Protein AF-A0A353NZ96-F1 (afdb_monomer_lite)

Foldseek 3Di:
DDPVVVVVVVVVVVVVVVVVVVVVVVVVVVVVVVVVVVVVVCVVPVPPDPPDDVPDDDPVNVVVPVPVPD

Secondary structure (DSSP, 8-state):
--HHHHHHHHHHHHHHHHHHHHHHHHHHHHHHHHHHHHHHHHHSSTTS-TT--TTS--HHHHHTT--TT-

Structure (mmCIF, N/CA/C/O backbone):
data_AF-A0A353NZ96-F1
#
_entry.id   AF-A0A353NZ96-F1
#
loop_
_atom_site.group_PDB
_atom_site.id
_atom_site.type_symbol
_atom_site.label_atom_id
_atom_site.label_alt_id
_atom_site.label_comp_id
_atom_site.label_asym_id
_atom_site.label_entity_id
_atom_site.label_seq_id
_atom_site.pdbx_PDB_ins_code
_atom_site.Cartn_x
_atom_site.Cartn_y
_atom_site.Cartn_z
_atom_site.occupancy
_atom_site.B_iso_or_equiv
_atom_site.auth_seq_id
_atom_site.auth_comp_id
_atom_site.auth_asym_id
_atom_site.auth_atom_id
_atom_site.pdbx_PDB_model_num
ATOM 1 N N . MET A 1 1 ? -18.751 -7.787 32.984 1.00 54.03 1 MET A N 1
ATOM 2 C CA . MET A 1 1 ? -18.588 -7.049 31.714 1.00 54.03 1 MET A CA 1
ATOM 3 C C . MET A 1 1 ? -19.910 -6.396 31.383 1.00 54.03 1 MET A C 1
ATOM 5 O O . MET A 1 1 ? -20.890 -7.113 31.200 1.00 54.03 1 MET A O 1
ATOM 9 N N . THR A 1 2 ? -19.954 -5.069 31.407 1.00 67.56 2 THR A N 1
ATOM 10 C CA . THR A 1 2 ? -21.148 -4.290 31.061 1.00 67.56 2 THR A CA 1
ATOM 11 C C . THR A 1 2 ? -21.354 -4.297 29.542 1.00 67.56 2 THR A C 1
ATOM 13 O O . THR A 1 2 ? -20.454 -4.635 28.771 1.00 67.56 2 THR A O 1
ATOM 16 N N . GLN A 1 3 ? -22.571 -3.998 29.096 1.00 72.31 3 GLN A N 1
ATOM 17 C CA . GLN A 1 3 ? -22.944 -4.023 27.677 1.00 72.31 3 GLN A CA 1
ATOM 18 C C . GLN A 1 3 ? -22.185 -2.959 26.857 1.00 72.31 3 GLN A C 1
ATOM 20 O O . GLN A 1 3 ? -21.874 -3.175 25.683 1.00 72.31 3 GLN A O 1
ATOM 25 N N . ASP A 1 4 ? -21.788 -1.867 27.509 1.00 72.12 4 ASP A N 1
ATOM 26 C CA . ASP A 1 4 ? -20.995 -0.785 26.921 1.00 72.12 4 ASP A CA 1
ATOM 27 C C . ASP A 1 4 ? -19.560 -1.221 26.589 1.00 72.12 4 ASP A C 1
ATOM 29 O O . ASP A 1 4 ? -19.068 -0.919 25.501 1.00 72.12 4 ASP A O 1
ATOM 33 N N . ASP A 1 5 ? -18.924 -2.024 27.453 1.00 73.50 5 ASP A N 1
ATOM 34 C CA . ASP A 1 5 ? -17.584 -2.574 27.199 1.00 73.50 5 ASP A CA 1
ATOM 35 C C . ASP A 1 5 ? -17.571 -3.472 25.959 1.00 73.50 5 ASP A C 1
ATOM 37 O O . ASP A 1 5 ? -16.664 -3.393 25.132 1.00 73.50 5 ASP A O 1
ATOM 41 N N . LYS A 1 6 ? -18.601 -4.311 25.786 1.00 75.50 6 LYS A N 1
ATOM 42 C CA . LYS A 1 6 ? -18.719 -5.184 24.607 1.00 75.50 6 LYS A CA 1
ATOM 43 C C . LYS A 1 6 ? -18.880 -4.374 23.320 1.00 75.50 6 LYS A C 1
ATOM 45 O O . LYS A 1 6 ? -18.256 -4.689 22.312 1.00 75.50 6 LYS A O 1
ATOM 50 N N . THR A 1 7 ? -19.671 -3.306 23.374 1.00 83.19 7 THR A N 1
ATOM 51 C CA . THR A 1 7 ? -19.923 -2.425 22.22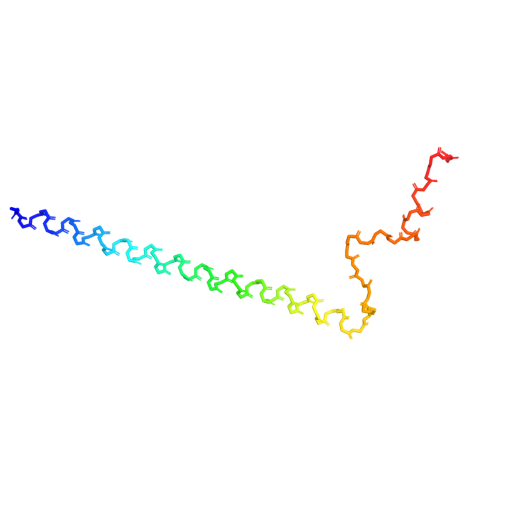6 1.00 83.19 7 THR A CA 1
ATOM 52 C C . THR A 1 7 ? -18.669 -1.637 21.834 1.00 83.19 7 THR A C 1
ATOM 54 O O . THR A 1 7 ? -18.391 -1.447 20.652 1.00 83.19 7 THR A O 1
ATOM 57 N N . TYR A 1 8 ? -17.878 -1.202 22.817 1.00 84.50 8 TYR A N 1
ATOM 58 C CA . TYR A 1 8 ? -16.613 -0.510 22.581 1.00 84.50 8 TYR A CA 1
ATOM 59 C C . TYR A 1 8 ? -15.553 -1.418 21.943 1.00 84.50 8 TYR A C 1
ATOM 61 O O . TYR A 1 8 ? -14.856 -0.994 21.021 1.00 84.50 8 TYR A O 1
ATOM 69 N N . GLN A 1 9 ? -15.454 -2.674 22.389 1.00 85.00 9 GLN A N 1
ATOM 70 C CA . GLN A 1 9 ? -14.518 -3.637 21.800 1.00 85.00 9 GLN A CA 1
ATOM 71 C C . GLN A 1 9 ? -14.909 -4.033 20.373 1.00 85.00 9 GLN A C 1
ATOM 73 O O . GLN A 1 9 ? -14.031 -4.144 19.521 1.00 85.00 9 GLN A O 1
ATOM 78 N N . GLN A 1 10 ? -16.208 -4.164 20.085 1.00 87.50 10 GLN A N 1
ATOM 79 C CA . GLN A 1 10 ? -16.681 -4.442 18.727 1.00 87.50 10 GLN A CA 1
ATOM 80 C C . GLN A 1 10 ? -16.278 -3.323 17.760 1.00 87.50 10 GLN A C 1
ATOM 82 O O . GLN A 1 10 ? -15.616 -3.588 16.767 1.00 87.50 10 GLN A O 1
ATOM 87 N N . LYS A 1 11 ? -16.535 -2.056 18.115 1.00 89.75 11 LYS A N 1
ATOM 88 C CA . LYS A 1 11 ? -16.139 -0.899 17.290 1.00 89.75 11 LYS A CA 1
ATOM 89 C C . LYS A 1 11 ? -14.636 -0.842 17.007 1.00 89.75 11 LYS A C 1
ATOM 91 O O . LYS A 1 11 ? -14.228 -0.423 15.930 1.00 89.75 11 LYS A O 1
ATOM 96 N N . LYS A 1 12 ? -13.802 -1.237 17.976 1.00 92.19 12 LYS A N 1
ATOM 97 C CA . LYS A 1 12 ? -12.349 -1.338 17.777 1.00 92.19 12 LYS A CA 1
ATOM 98 C C . LYS A 1 12 ? -11.978 -2.446 16.800 1.00 92.19 12 LYS A C 1
ATOM 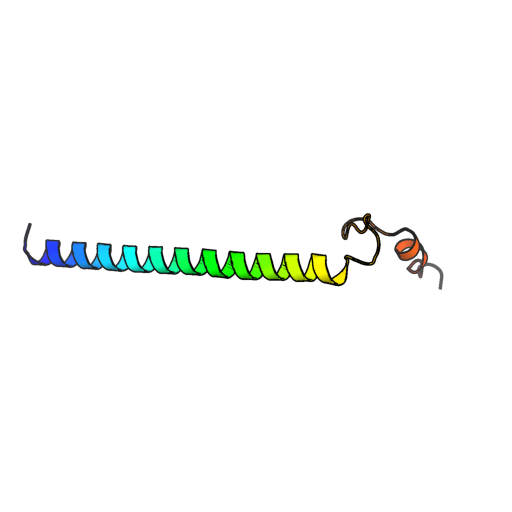100 O O . LYS A 1 12 ? -11.078 -2.241 15.994 1.00 92.19 12 LYS A O 1
ATOM 105 N N . SER A 1 13 ? -12.644 -3.594 16.898 1.00 91.19 13 SER A N 1
ATOM 106 C CA . SER A 1 13 ? -12.456 -4.707 15.966 1.00 91.19 13 SER A CA 1
ATOM 107 C C . SER A 1 13 ? -12.846 -4.303 14.548 1.00 91.19 13 SER A C 1
ATOM 109 O O . SER A 1 13 ? -12.055 -4.500 13.632 1.00 91.19 13 SER A O 1
ATOM 111 N N . ASP A 1 14 ? -14.009 -3.670 14.389 1.00 92.88 14 ASP A N 1
ATOM 112 C CA . ASP A 1 14 ? -14.526 -3.235 13.089 1.00 92.88 14 ASP A CA 1
ATOM 113 C C . ASP A 1 14 ? -13.584 -2.196 12.443 1.00 92.88 14 ASP A C 1
ATOM 115 O O . ASP A 1 14 ? -13.251 -2.287 11.264 1.00 92.88 14 ASP A O 1
ATOM 119 N N . LEU A 1 15 ? -13.067 -1.246 13.235 1.00 95.50 15 LEU A N 1
ATOM 120 C CA . LEU A 1 15 ? -12.076 -0.271 12.764 1.00 95.50 15 LEU A CA 1
ATOM 121 C C . LEU A 1 15 ? -10.757 -0.938 12.343 1.00 95.50 15 LEU A C 1
ATOM 123 O O . LEU A 1 15 ? -10.142 -0.542 11.354 1.00 95.50 15 LEU A O 1
ATOM 127 N N . LEU A 1 16 ? -10.289 -1.929 13.105 1.00 95.81 16 LEU A N 1
ATOM 128 C CA . LEU A 1 16 ? -9.068 -2.660 12.771 1.00 95.81 16 LEU A CA 1
ATOM 129 C C . LEU A 1 16 ? -9.231 -3.419 11.446 1.00 95.81 16 LEU A C 1
ATOM 131 O O . LEU A 1 16 ? -8.312 -3.427 10.628 1.00 95.81 16 LEU A O 1
ATOM 135 N N . GLU A 1 17 ? -10.398 -4.021 11.226 1.00 96.12 17 GLU A N 1
ATOM 136 C CA . GLU A 1 17 ? -10.742 -4.712 9.984 1.00 96.12 17 GLU A CA 1
ATOM 137 C C . GLU A 1 17 ? -10.717 -3.753 8.785 1.00 96.12 17 GLU A C 1
ATOM 139 O O . GLU A 1 17 ? -10.043 -4.038 7.793 1.00 96.12 17 GLU A O 1
ATOM 144 N N . GLU A 1 18 ? -11.315 -2.565 8.920 1.00 96.31 18 GLU A N 1
ATOM 145 C CA . GLU A 1 18 ? -11.269 -1.516 7.894 1.00 96.31 18 GLU A CA 1
ATOM 146 C C . GLU A 1 18 ? -9.824 -1.090 7.568 1.00 96.31 18 GLU A C 1
ATOM 148 O O . GLU A 1 18 ? -9.435 -0.987 6.401 1.00 96.31 18 GLU A O 1
ATOM 153 N N . ILE A 1 19 ? -8.984 -0.894 8.591 1.00 97.00 19 ILE A N 1
ATOM 154 C CA . ILE A 1 19 ? -7.564 -0.555 8.407 1.00 97.00 19 ILE A CA 1
ATOM 155 C C . ILE A 1 19 ? -6.828 -1.675 7.660 1.00 97.00 19 ILE A C 1
ATOM 157 O O . ILE A 1 19 ? -6.017 -1.404 6.765 1.00 97.00 19 ILE A O 1
ATOM 161 N N . CYS A 1 20 ? -7.089 -2.936 8.004 1.00 97.62 20 CYS A N 1
ATOM 162 C CA . CYS A 1 20 ? -6.486 -4.083 7.334 1.00 97.62 20 CYS A CA 1
ATOM 163 C C . CYS A 1 20 ? -6.909 -4.177 5.863 1.00 97.62 20 CYS A C 1
ATOM 165 O O . CYS A 1 20 ? -6.062 -4.439 5.002 1.00 97.62 20 CYS A O 1
ATOM 167 N N . ASP A 1 21 ? -8.179 -3.924 5.561 1.00 97.38 21 ASP A N 1
ATOM 168 C CA . ASP A 1 21 ? -8.695 -3.928 4.194 1.00 97.38 21 ASP A CA 1
ATOM 169 C C . ASP A 1 21 ? -8.117 -2.788 3.357 1.00 97.38 21 ASP A C 1
ATOM 171 O O . ASP A 1 21 ? -7.636 -3.029 2.244 1.00 97.38 21 ASP A O 1
ATOM 175 N N . ASN A 1 22 ? -8.031 -1.585 3.924 1.00 97.44 22 ASN A N 1
ATOM 176 C CA . ASN A 1 22 ? -7.376 -0.444 3.287 1.00 97.44 22 ASN A CA 1
ATOM 177 C C . ASN A 1 22 ? -5.894 -0.729 3.016 1.00 97.44 22 ASN A C 1
ATOM 179 O O . ASN A 1 22 ? -5.401 -0.515 1.908 1.00 97.44 22 ASN A O 1
ATOM 183 N N . THR A 1 23 ? -5.185 -1.307 3.987 1.00 97.81 23 THR A N 1
ATOM 184 C CA . THR A 1 23 ? -3.775 -1.693 3.818 1.00 97.81 23 THR A CA 1
ATOM 185 C C . THR A 1 23 ? -3.612 -2.734 2.705 1.00 97.81 23 THR A C 1
ATOM 187 O O . THR A 1 23 ? -2.675 -2.665 1.905 1.00 97.81 23 THR A O 1
ATOM 190 N N . ARG A 1 24 ? -4.538 -3.696 2.604 1.00 97.62 24 ARG A N 1
ATOM 191 C CA . ARG A 1 24 ? -4.544 -4.703 1.535 1.00 97.62 24 ARG A CA 1
ATOM 192 C C . ARG A 1 24 ? -4.826 -4.076 0.169 1.00 97.62 24 ARG A C 1
ATOM 194 O O . ARG A 1 24 ? -4.196 -4.476 -0.811 1.00 97.62 24 ARG A O 1
ATOM 201 N N . ALA A 1 25 ? -5.733 -3.106 0.094 1.00 97.69 25 ALA A N 1
ATOM 202 C CA . ALA A 1 25 ? -6.016 -2.365 -1.131 1.00 97.69 25 ALA A CA 1
ATOM 203 C C . ALA A 1 25 ? -4.788 -1.575 -1.604 1.00 97.69 25 ALA A C 1
ATOM 205 O O . ALA A 1 25 ? -4.420 -1.687 -2.772 1.00 97.69 25 ALA A O 1
ATOM 206 N N . ILE A 1 26 ? -4.100 -0.877 -0.692 1.00 97.06 26 ILE A N 1
ATOM 207 C CA . ILE A 1 26 ? -2.863 -0.143 -0.997 1.00 97.06 26 ILE A CA 1
ATOM 208 C C . ILE A 1 26 ? -1.820 -1.084 -1.603 1.00 97.06 26 ILE A C 1
ATOM 210 O O . ILE A 1 26 ? -1.327 -0.804 -2.689 1.00 97.06 26 ILE A O 1
ATOM 214 N N . ARG A 1 27 ? -1.558 -2.247 -0.987 1.00 97.38 27 ARG A N 1
ATOM 215 C CA . ARG A 1 27 ? -0.601 -3.227 -1.542 1.00 97.38 27 ARG A CA 1
ATOM 216 C C . ARG A 1 27 ? -0.957 -3.664 -2.963 1.00 97.38 27 ARG A C 1
ATOM 218 O O . ARG A 1 27 ? -0.073 -3.782 -3.802 1.00 97.38 27 ARG A O 1
ATOM 225 N N . ARG A 1 28 ? -2.244 -3.888 -3.253 1.00 97.12 28 ARG A N 1
ATOM 226 C CA . ARG A 1 28 ? -2.693 -4.251 -4.609 1.00 97.12 28 ARG A CA 1
ATOM 227 C C . ARG A 1 28 ? -2.440 -3.129 -5.610 1.00 97.12 28 ARG A C 1
ATOM 229 O O . ARG A 1 28 ? -2.028 -3.412 -6.727 1.00 97.12 28 ARG A O 1
ATOM 236 N N . VAL A 1 29 ? -2.702 -1.880 -5.229 1.00 97.31 29 VAL A N 1
ATOM 237 C CA . VAL A 1 29 ? -2.469 -0.719 -6.098 1.00 97.31 29 VAL A CA 1
ATOM 238 C C . VAL A 1 29 ? -0.976 -0.509 -6.324 1.00 97.31 29 VAL A C 1
ATOM 240 O O . VAL A 1 29 ? -0.568 -0.356 -7.467 1.00 97.31 29 VAL A O 1
ATOM 243 N N . THR A 1 30 ? -0.158 -0.575 -5.273 1.00 96.31 30 THR A N 1
ATOM 244 C CA . THR A 1 30 ? 1.302 -0.483 -5.387 1.00 96.31 30 THR A CA 1
ATOM 245 C C . THR A 1 30 ? 1.852 -1.549 -6.324 1.00 96.31 30 THR A C 1
ATOM 247 O O . THR A 1 30 ? 2.609 -1.208 -7.222 1.00 96.31 30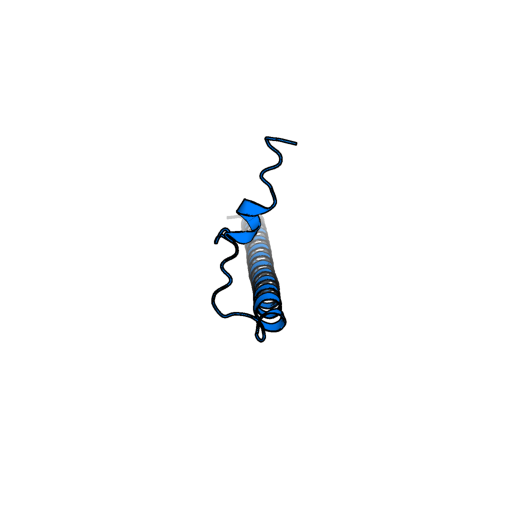 THR A O 1
ATOM 250 N N . ASN A 1 31 ? 1.423 -2.806 -6.179 1.00 93.31 31 ASN A N 1
ATOM 251 C CA . ASN A 1 31 ? 1.864 -3.868 -7.080 1.00 93.31 31 ASN A CA 1
ATOM 252 C C . ASN A 1 31 ? 1.468 -3.577 -8.530 1.00 93.31 31 ASN A C 1
ATOM 254 O O . ASN A 1 31 ? 2.326 -3.658 -9.387 1.00 93.31 31 ASN A O 1
ATOM 258 N N . ARG A 1 32 ? 0.239 -3.119 -8.803 1.00 93.81 32 ARG A N 1
ATOM 259 C CA . ARG A 1 32 ? -0.164 -2.728 -10.168 1.00 93.81 32 ARG A CA 1
ATOM 260 C C . ARG A 1 32 ? 0.667 -1.578 -10.738 1.00 93.81 32 ARG A C 1
ATOM 262 O O . ARG A 1 32 ? 0.945 -1.566 -11.927 1.00 93.81 32 ARG A O 1
ATOM 269 N N . ILE A 1 33 ? 1.038 -0.598 -9.912 1.00 93.62 33 ILE A N 1
ATOM 270 C CA . ILE A 1 33 ? 1.911 0.504 -10.343 1.00 93.62 33 ILE A CA 1
ATOM 271 C C . ILE A 1 33 ? 3.296 -0.039 -10.702 1.00 93.62 33 ILE A C 1
ATOM 273 O O . ILE A 1 33 ? 3.832 0.325 -11.741 1.00 93.62 33 ILE A O 1
ATOM 277 N N . LEU A 1 34 ? 3.859 -0.914 -9.864 1.00 91.00 34 LEU A N 1
ATOM 278 C CA . LEU A 1 34 ? 5.151 -1.548 -10.131 1.00 91.00 34 LEU A CA 1
ATOM 279 C C . LEU A 1 34 ? 5.096 -2.449 -11.368 1.00 91.00 34 LEU A C 1
ATOM 281 O O . LEU A 1 34 ? 6.008 -2.396 -12.183 1.00 91.00 34 LEU A O 1
ATOM 285 N N . ASP A 1 35 ? 4.013 -3.206 -11.540 1.00 88.06 35 ASP A N 1
ATOM 286 C CA . ASP A 1 35 ? 3.771 -4.029 -12.725 1.00 88.06 35 ASP A CA 1
ATOM 287 C C . ASP A 1 35 ? 3.762 -3.149 -13.981 1.00 88.06 35 ASP A C 1
ATOM 289 O O . ASP A 1 35 ? 4.502 -3.427 -14.917 1.00 88.06 35 ASP A O 1
ATOM 293 N N . HIS A 1 36 ? 3.031 -2.029 -13.971 1.00 85.88 36 HIS A N 1
ATOM 294 C CA . HIS A 1 36 ? 3.038 -1.091 -15.095 1.00 85.88 36 HIS A CA 1
ATOM 295 C C . HIS A 1 36 ? 4.416 -0.474 -15.349 1.00 85.88 36 HIS A C 1
ATOM 297 O O . HIS A 1 36 ? 4.806 -0.336 -16.500 1.00 85.88 36 HIS A O 1
ATOM 303 N N . LEU A 1 37 ? 5.182 -0.118 -14.314 1.00 79.94 37 LEU A N 1
ATOM 304 C CA . LEU A 1 37 ? 6.542 0.405 -14.496 1.00 79.94 37 LEU A CA 1
ATOM 305 C C . LEU A 1 37 ? 7.483 -0.636 -15.117 1.00 79.94 37 LEU A C 1
ATOM 307 O O . LEU A 1 37 ? 8.282 -0.288 -15.984 1.00 79.94 37 LEU A O 1
ATOM 311 N N . HIS A 1 38 ? 7.375 -1.902 -14.712 1.00 77.38 38 HIS A N 1
ATOM 312 C CA . HIS A 1 38 ? 8.130 -2.991 -15.332 1.00 77.38 38 HIS A CA 1
ATOM 313 C C . HIS A 1 38 ? 7.669 -3.266 -16.767 1.00 77.38 38 HIS A C 1
ATOM 315 O O . HIS A 1 38 ? 8.506 -3.526 -17.627 1.00 77.38 38 HIS A O 1
ATOM 321 N N . GLU A 1 39 ? 6.366 -3.179 -17.049 1.00 70.94 39 GLU A N 1
ATOM 322 C CA . GLU A 1 39 ? 5.830 -3.251 -18.412 1.00 70.94 39 GLU A CA 1
ATOM 323 C C . GLU A 1 39 ? 6.415 -2.134 -19.285 1.00 70.94 39 GLU A C 1
ATOM 325 O O . GLU A 1 39 ? 6.999 -2.454 -20.307 1.00 70.94 39 GLU A O 1
ATOM 330 N N . TYR A 1 40 ? 6.391 -0.862 -18.865 1.00 59.75 40 TYR A N 1
ATOM 331 C CA . TYR A 1 40 ? 7.017 0.235 -19.626 1.00 59.75 40 TYR A CA 1
ATOM 332 C C . TYR A 1 40 ? 8.521 0.024 -19.837 1.00 59.75 40 TYR A C 1
ATOM 334 O O . TYR A 1 40 ? 9.016 0.182 -20.951 1.00 59.75 40 TYR A O 1
ATOM 342 N N . GLY A 1 41 ? 9.237 -0.400 -18.791 1.00 55.81 41 GLY A N 1
ATOM 343 C CA . GLY A 1 41 ? 10.663 -0.709 -18.890 1.00 55.81 41 GLY A CA 1
ATOM 344 C C . GLY A 1 41 ? 10.975 -1.863 -19.846 1.00 55.81 41 GLY A C 1
ATOM 345 O O . GLY A 1 41 ? 12.056 -1.879 -20.423 1.00 55.81 41 GLY A O 1
ATOM 346 N N . THR A 1 42 ? 10.039 -2.796 -20.056 1.00 53.47 42 THR A N 1
ATOM 347 C CA . THR A 1 42 ? 10.199 -3.939 -20.970 1.00 53.47 42 THR A CA 1
ATOM 348 C C . THR A 1 42 ? 9.601 -3.708 -22.360 1.00 53.47 42 THR A C 1
ATOM 350 O O . THR A 1 42 ? 10.068 -4.326 -23.312 1.00 53.47 42 THR A O 1
ATOM 353 N N . THR A 1 43 ? 8.613 -2.823 -22.527 1.00 51.53 43 THR A N 1
ATOM 354 C CA . THR A 1 43 ? 8.018 -2.515 -23.839 1.00 51.53 43 THR A CA 1
ATOM 355 C C . THR A 1 43 ? 8.784 -1.455 -24.620 1.00 51.53 43 THR A C 1
ATOM 357 O O . THR A 1 43 ? 8.776 -1.529 -25.844 1.00 51.53 43 THR A O 1
ATOM 360 N N . ASP A 1 44 ? 9.491 -0.535 -23.955 1.00 47.47 44 ASP A N 1
ATOM 361 C CA . ASP A 1 44 ? 10.318 0.474 -24.641 1.00 47.47 44 ASP A CA 1
ATOM 362 C C . ASP A 1 44 ? 11.760 -0.007 -24.927 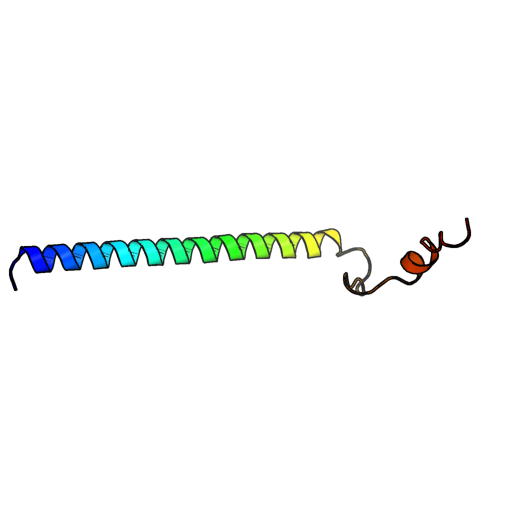1.00 47.47 44 ASP A C 1
ATOM 364 O O . ASP A 1 44 ? 12.514 0.694 -25.594 1.00 47.47 44 ASP A O 1
ATOM 368 N N . THR A 1 45 ? 12.152 -1.211 -24.478 1.00 48.06 45 THR A N 1
ATOM 369 C CA . THR A 1 45 ? 13.501 -1.791 -24.704 1.00 48.06 45 THR A CA 1
ATOM 370 C C . THR A 1 45 ? 13.500 -3.198 -25.314 1.00 48.06 45 THR A C 1
ATOM 372 O O . THR A 1 45 ? 14.560 -3.788 -25.529 1.00 48.06 45 THR A O 1
ATOM 375 N N . ALA A 1 46 ? 12.338 -3.750 -25.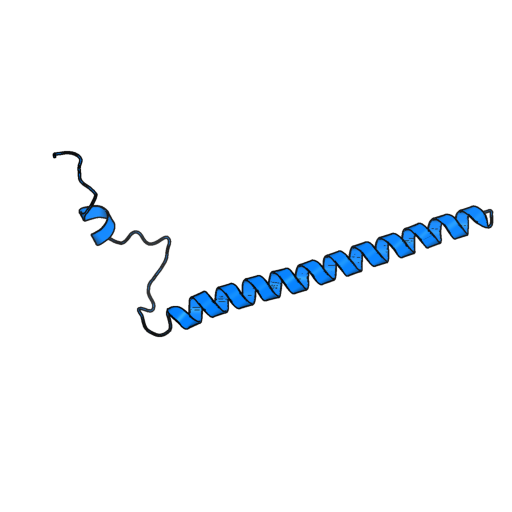685 1.00 45.34 46 ALA A N 1
ATOM 376 C CA . ALA A 1 46 ? 12.280 -5.024 -26.415 1.00 45.34 46 ALA A CA 1
ATOM 377 C C . ALA A 1 46 ? 12.842 -4.940 -27.854 1.00 45.34 46 ALA A C 1
ATOM 379 O O . ALA A 1 46 ? 12.988 -5.970 -28.512 1.00 45.34 46 ALA A O 1
ATOM 380 N N . GLU A 1 47 ? 13.217 -3.743 -28.316 1.00 50.84 47 GLU A N 1
ATOM 381 C CA . GLU A 1 47 ? 14.058 -3.526 -29.493 1.00 50.84 47 GLU A CA 1
ATOM 382 C C . GLU A 1 47 ? 15.205 -2.546 -29.192 1.00 50.84 47 GLU A C 1
ATOM 384 O O . GLU A 1 47 ? 15.352 -1.578 -29.913 1.00 50.84 47 GLU A O 1
ATOM 389 N N . GLU A 1 48 ? 16.022 -2.751 -28.149 1.00 51.47 48 GLU A N 1
ATOM 390 C CA . GLU A 1 48 ? 17.436 -2.320 -28.181 1.00 51.47 48 GLU A CA 1
ATOM 391 C C . GLU A 1 48 ? 18.242 -2.877 -26.990 1.00 51.47 48 GLU A C 1
ATOM 393 O O . GLU A 1 48 ? 18.161 -2.417 -25.860 1.00 51.47 48 GLU A O 1
ATOM 398 N N . ASN A 1 49 ? 19.078 -3.868 -27.314 1.00 48.78 49 ASN A N 1
ATOM 399 C CA . ASN A 1 49 ? 20.250 -4.350 -26.579 1.00 48.78 49 ASN A CA 1
ATOM 400 C C . ASN A 1 49 ? 20.023 -5.097 -25.232 1.00 48.78 49 ASN A C 1
ATOM 402 O O . ASN A 1 49 ? 19.815 -4.481 -24.190 1.00 48.78 49 ASN A O 1
ATOM 406 N N . PRO A 1 50 ? 20.176 -6.440 -25.189 1.00 52.78 50 PRO A N 1
ATOM 407 C CA . PRO A 1 50 ? 19.939 -7.275 -23.998 1.00 52.78 50 PRO A CA 1
ATOM 408 C C . PRO A 1 50 ? 20.988 -7.124 -22.874 1.00 52.78 50 PRO A C 1
ATOM 410 O O . PRO A 1 50 ? 21.091 -7.998 -22.017 1.00 52.78 50 PRO A O 1
ATOM 413 N N . ASN A 1 51 ? 21.778 -6.051 -22.890 1.00 54.97 51 ASN A N 1
ATOM 414 C CA . ASN A 1 51 ? 22.926 -5.828 -22.015 1.00 54.97 51 ASN A CA 1
ATOM 415 C C . ASN A 1 51 ? 22.923 -4.422 -21.384 1.00 54.97 51 ASN A C 1
ATOM 417 O O . ASN A 1 51 ? 23.973 -3.950 -20.980 1.00 54.97 51 ASN A O 1
ATOM 421 N N . TYR A 1 52 ? 21.782 -3.723 -21.354 1.00 60.66 52 TYR A N 1
ATOM 422 C CA . TYR A 1 52 ? 21.693 -2.406 -20.719 1.00 60.66 52 TYR A CA 1
ATOM 423 C C . TYR A 1 52 ? 21.451 -2.553 -19.210 1.00 60.66 52 TYR A C 1
ATOM 425 O O . TYR A 1 52 ? 20.316 -2.735 -18.764 1.00 60.66 52 TYR A O 1
ATOM 433 N N . ASP A 1 53 ? 22.531 -2.506 -18.433 1.00 67.62 53 ASP A N 1
ATOM 434 C CA . ASP A 1 53 ? 22.499 -2.360 -16.980 1.00 67.62 53 ASP A CA 1
ATOM 435 C C . ASP A 1 53 ? 22.619 -0.858 -16.623 1.00 67.62 53 ASP A C 1
ATOM 437 O O . ASP A 1 53 ? 23.599 -0.214 -16.988 1.00 67.62 53 ASP A O 1
ATOM 441 N N . PRO A 1 54 ? 21.629 -0.247 -15.945 1.00 56.94 54 PRO A N 1
ATOM 442 C CA . PRO A 1 54 ? 21.670 1.175 -15.594 1.00 56.94 54 PRO A CA 1
ATOM 443 C C . PRO A 1 54 ? 22.745 1.525 -14.549 1.00 56.94 54 PRO A C 1
ATOM 445 O O . PRO A 1 54 ? 23.063 2.706 -14.397 1.00 56.94 54 PRO A O 1
ATOM 448 N N . ASP A 1 55 ? 23.302 0.530 -13.847 1.00 60.06 55 ASP A N 1
ATOM 449 C CA . ASP A 1 55 ? 24.478 0.688 -12.982 1.00 60.06 55 ASP A CA 1
ATOM 450 C C . ASP A 1 55 ? 25.801 0.399 -13.737 1.00 60.06 55 ASP A C 1
ATOM 452 O O . ASP A 1 55 ? 26.892 0.616 -13.195 1.00 60.06 55 ASP A O 1
ATOM 456 N N . GLU A 1 56 ? 25.738 -0.058 -14.994 1.00 65.81 56 GLU A N 1
ATOM 457 C CA . GLU A 1 56 ? 26.897 -0.282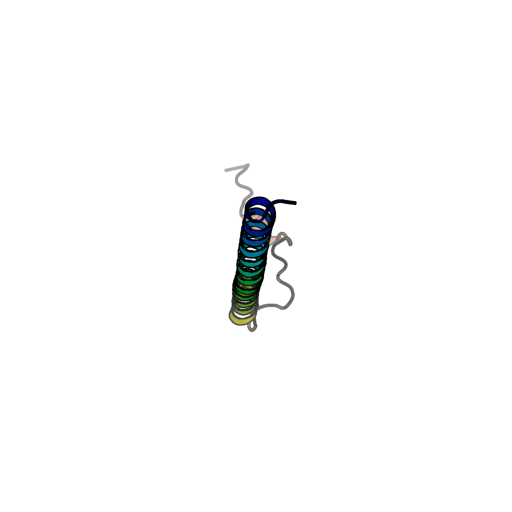 -15.858 1.00 65.81 56 GLU A CA 1
ATOM 458 C C . GLU A 1 56 ? 27.320 1.050 -16.486 1.00 65.81 56 GLU A C 1
ATOM 460 O O . GLU A 1 56 ? 26.688 1.602 -17.386 1.00 65.81 56 GLU A O 1
ATOM 465 N N . LEU A 1 57 ? 28.408 1.609 -15.954 1.00 64.00 57 LEU A N 1
ATOM 466 C CA . LEU A 1 57 ? 29.042 2.796 -16.514 1.00 64.00 57 LEU A CA 1
ATOM 467 C C . LEU A 1 57 ? 29.545 2.484 -17.928 1.00 64.00 57 LEU A C 1
ATOM 469 O O . LEU A 1 57 ? 30.515 1.745 -18.098 1.00 64.00 57 LEU A O 1
ATOM 473 N N . ASP A 1 58 ? 28.906 3.084 -18.928 1.00 67.12 58 ASP A N 1
ATOM 474 C CA . ASP A 1 58 ? 29.352 3.013 -20.313 1.00 67.12 58 ASP A CA 1
ATOM 475 C C . ASP A 1 58 ? 30.675 3.780 -20.496 1.00 67.12 58 ASP A C 1
ATOM 477 O O . ASP A 1 58 ? 30.817 4.937 -20.083 1.00 67.12 58 ASP A O 1
ATOM 481 N N . TRP A 1 59 ? 31.662 3.133 -21.118 1.00 64.62 59 TRP A N 1
ATOM 482 C CA . TRP A 1 59 ? 33.003 3.691 -21.315 1.00 64.62 59 TRP A CA 1
ATOM 483 C C . TRP A 1 59 ? 32.977 4.971 -22.162 1.00 64.62 59 TRP A C 1
ATOM 485 O O . TRP A 1 59 ? 33.784 5.868 -21.918 1.00 64.62 59 TRP A O 1
ATOM 495 N N . GLU A 1 60 ? 32.011 5.108 -23.077 1.00 63.16 60 GLU A N 1
ATOM 496 C CA . GLU A 1 60 ? 31.825 6.323 -23.887 1.00 63.16 60 GLU A CA 1
ATOM 497 C C . GLU A 1 60 ? 31.312 7.514 -23.051 1.00 63.16 60 GLU A C 1
ATOM 499 O O . GLU A 1 60 ? 31.585 8.679 -23.355 1.00 63.16 60 GLU A O 1
ATOM 504 N N . SER A 1 61 ? 30.620 7.242 -21.940 1.00 64.81 61 SER A N 1
ATOM 505 C CA . SER A 1 61 ? 30.162 8.270 -20.994 1.00 64.81 61 SER A CA 1
ATOM 506 C C . SER A 1 61 ? 31.298 8.803 -20.114 1.00 64.81 61 SER A C 1
ATOM 508 O O . SER A 1 61 ? 31.240 9.942 -19.646 1.00 64.81 61 SER A O 1
ATOM 510 N N . LEU A 1 62 ? 32.344 8.000 -19.900 1.00 65.75 62 LEU A N 1
ATOM 511 C CA . LEU A 1 62 ? 33.532 8.390 -19.138 1.00 65.75 62 LEU A CA 1
ATOM 512 C C . LEU A 1 62 ? 34.513 9.241 -19.964 1.00 65.75 62 LEU A C 1
ATOM 514 O O . LEU A 1 62 ? 35.261 10.020 -19.382 1.00 65.75 62 LEU A O 1
ATOM 518 N N . GLU A 1 63 ? 34.499 9.127 -21.296 1.00 65.12 63 GLU A N 1
ATOM 519 C CA . GLU A 1 63 ? 35.419 9.846 -22.194 1.00 65.12 63 GLU A CA 1
ATOM 520 C C . GLU A 1 63 ? 34.960 11.288 -22.494 1.00 65.12 63 GLU A C 1
ATOM 522 O O . GLU A 1 63 ? 35.779 12.185 -22.681 1.00 65.12 63 GLU A O 1
ATOM 527 N N . ASN A 1 64 ? 33.648 11.548 -22.471 1.00 62.38 64 ASN A N 1
ATOM 528 C CA . ASN A 1 64 ? 33.072 12.854 -22.822 1.00 62.38 64 ASN A CA 1
ATOM 529 C C . ASN A 1 64 ? 33.089 13.904 -21.693 1.00 62.38 64 ASN A C 1
ATOM 531 O O . ASN A 1 64 ? 32.751 15.060 -21.942 1.00 62.38 64 ASN A O 1
ATOM 535 N N . ASN A 1 65 ? 33.460 13.523 -20.468 1.00 59.84 65 ASN A N 1
ATOM 536 C CA . ASN A 1 65 ? 33.432 14.395 -19.285 1.00 59.84 65 ASN A CA 1
ATOM 537 C C . ASN A 1 65 ? 34.828 14.713 -18.716 1.00 59.84 65 ASN A C 1
ATOM 539 O O . ASN A 1 65 ? 34.920 15.214 -17.597 1.00 59.84 65 ASN A O 1
ATOM 543 N N . ASP A 1 66 ? 35.915 14.447 -19.451 1.00 62.31 66 ASP A N 1
ATOM 544 C CA . ASP A 1 66 ? 37.258 14.908 -19.060 1.00 62.31 66 ASP A CA 1
ATOM 545 C C . ASP A 1 66 ? 37.468 16.375 -19.482 1.00 62.31 66 ASP A C 1
ATOM 547 O O . ASP A 1 66 ? 38.228 16.706 -20.393 1.00 62.31 66 ASP A O 1
ATOM 551 N N . ASP A 1 67 ? 36.735 17.278 -18.827 1.00 64.62 67 ASP A N 1
ATOM 552 C CA . ASP A 1 67 ? 36.863 18.733 -18.960 1.00 64.62 67 ASP A CA 1
ATOM 553 C C . ASP A 1 67 ? 37.998 19.311 -18.087 1.00 64.62 67 ASP A C 1
ATOM 555 O O . ASP A 1 67 ? 38.185 20.526 -18.007 1.00 64.62 67 ASP A O 1
ATOM 559 N N . MET A 1 68 ? 38.819 18.454 -17.462 1.00 66.94 68 MET A N 1
ATOM 560 C CA . MET A 1 68 ? 39.818 18.871 -16.472 1.00 66.94 68 MET A CA 1
ATOM 561 C C . MET A 1 68 ? 41.032 19.622 -17.062 1.00 66.94 68 MET A C 1
ATOM 563 O O . MET A 1 68 ? 41.857 20.141 -16.305 1.00 66.94 68 MET A O 1
ATOM 567 N N . TYR A 1 69 ? 41.148 19.707 -18.394 1.00 61.44 69 TYR A N 1
ATOM 568 C CA . TYR A 1 69 ? 42.235 20.405 -19.099 1.00 61.44 69 TYR A CA 1
ATOM 569 C C . TYR A 1 69 ? 41.770 21.445 -20.142 1.00 61.44 69 TYR A C 1
ATOM 571 O O . TYR A 1 69 ? 42.591 21.870 -20.961 1.00 61.44 69 TYR A O 1
ATOM 579 N N . SER A 1 70 ? 40.498 21.871 -20.125 1.00 63.06 70 SER A N 1
ATOM 580 C CA . SER A 1 70 ? 40.004 22.978 -20.974 1.00 63.06 70 SER A CA 1
ATOM 581 C C . SER A 1 70 ? 40.118 24.351 -20.318 1.00 63.06 70 SER A C 1
ATOM 583 O O . SER A 1 70 ? 39.786 24.450 -19.115 1.00 63.06 70 SER A O 1
#

pLDDT: mean 75.33, std 17.21, range [45.34, 97.81]

Radius of gyration: 26.63 Å; chains: 1; bounding box: 65×30×61 Å

Sequence (70 aa):
MTQDDKTYQQKKSDLLEEICDNTRAIRRVTNRILDHLHEYGTTDTAEENPNYDPDELDWESLENNDDMYS